Protein AF-A0A914PMG2-F1 (afdb_monomer_lite)

Structure (mmCIF, N/CA/C/O backbone):
data_AF-A0A914PMG2-F1
#
_entry.id   AF-A0A914PMG2-F1
#
loop_
_atom_site.group_PDB
_atom_site.id
_atom_site.type_symbol
_atom_site.label_atom_id
_atom_site.label_alt_id
_atom_site.label_comp_id
_atom_site.label_asym_id
_atom_site.label_entity_id
_atom_site.label_seq_id
_atom_site.pdbx_PDB_ins_code
_atom_site.Cartn_x
_atom_site.Cartn_y
_atom_site.Cartn_z
_atom_site.occupancy
_atom_site.B_iso_or_equiv
_atom_site.auth_seq_id
_atom_site.auth_comp_id
_atom_site.auth_asym_id
_atom_site.auth_atom_id
_atom_site.pdbx_PDB_model_num
ATOM 1 N N . MET A 1 1 ? 15.946 8.520 60.593 1.00 37.62 1 MET A N 1
ATOM 2 C CA . MET A 1 1 ? 14.937 9.055 59.652 1.00 37.62 1 MET A CA 1
ATOM 3 C C . MET A 1 1 ? 15.707 9.474 58.409 1.00 37.62 1 MET A C 1
ATOM 5 O O . MET A 1 1 ? 16.549 10.345 58.532 1.00 37.62 1 MET A O 1
ATOM 9 N N . SER A 1 2 ? 15.782 8.599 57.400 1.00 41.59 2 SER A N 1
ATOM 10 C CA . SER A 1 2 ? 14.923 8.601 56.193 1.00 41.59 2 SER A CA 1
ATOM 11 C C . SER A 1 2 ? 15.112 9.904 55.398 1.00 41.59 2 SER A C 1
ATOM 13 O O . SER A 1 2 ? 14.871 10.969 55.943 1.00 41.59 2 SER A O 1
ATOM 15 N N . SER A 1 3 ? 15.572 9.905 54.150 1.00 38.97 3 SER A N 1
ATOM 16 C CA . SER A 1 3 ? 15.117 9.044 53.058 1.00 38.97 3 SER A CA 1
ATOM 17 C C . SER A 1 3 ? 16.170 8.928 51.951 1.00 38.97 3 SER A C 1
ATOM 19 O O . SER A 1 3 ? 16.884 9.876 51.632 1.00 38.97 3 SER A O 1
ATOM 21 N N . ALA A 1 4 ? 16.247 7.726 51.385 1.00 42.94 4 ALA A N 1
ATOM 22 C CA . ALA A 1 4 ? 16.994 7.408 50.185 1.00 42.94 4 ALA A CA 1
ATOM 23 C C . ALA A 1 4 ? 16.281 7.998 48.958 1.00 42.94 4 ALA A C 1
ATOM 25 O O . ALA A 1 4 ? 15.162 7.605 48.636 1.00 42.94 4 ALA A O 1
ATOM 26 N N . SER A 1 5 ? 16.952 8.917 48.268 1.00 40.56 5 SER A N 1
ATOM 27 C CA . SER A 1 5 ? 16.668 9.254 46.873 1.00 40.56 5 SER A CA 1
ATOM 28 C C . SER A 1 5 ? 17.236 8.122 46.018 1.00 40.56 5 SER A C 1
ATOM 30 O O . SER A 1 5 ? 18.433 8.105 45.736 1.00 40.56 5 SER A O 1
ATOM 32 N N . SER A 1 6 ? 16.408 7.131 45.689 1.00 43.47 6 SER A N 1
ATOM 33 C CA . SER A 1 6 ? 16.796 6.048 44.784 1.00 43.47 6 SER A CA 1
ATOM 34 C C . SER A 1 6 ? 16.759 6.537 43.338 1.00 43.47 6 SER A C 1
ATOM 36 O O . SER A 1 6 ? 15.772 7.096 42.865 1.00 43.47 6 SER A O 1
ATOM 38 N N . ASN A 1 7 ? 17.901 6.346 42.682 1.00 46.91 7 ASN A N 1
ATOM 39 C CA . ASN A 1 7 ? 18.158 6.538 41.264 1.00 46.91 7 ASN A CA 1
ATOM 40 C C . ASN A 1 7 ? 17.101 5.814 40.420 1.00 46.91 7 ASN A C 1
ATOM 42 O O . ASN A 1 7 ? 17.046 4.591 40.441 1.00 46.91 7 ASN A O 1
ATOM 46 N N . ALA A 1 8 ? 16.303 6.561 39.659 1.00 45.59 8 ALA A N 1
ATOM 47 C CA . ALA A 1 8 ? 15.408 6.011 38.635 1.00 45.59 8 ALA A CA 1
ATOM 48 C C . ALA A 1 8 ? 15.921 6.275 37.203 1.00 45.59 8 ALA A C 1
ATOM 50 O O . ALA A 1 8 ? 15.222 6.019 36.230 1.00 45.59 8 ALA A O 1
ATOM 51 N N . THR A 1 9 ? 17.131 6.821 37.065 1.00 46.00 9 THR A N 1
ATOM 52 C CA . THR A 1 9 ? 17.692 7.307 35.792 1.00 46.00 9 THR A CA 1
ATOM 53 C C . THR A 1 9 ? 18.892 6.503 35.284 1.00 46.00 9 THR A C 1
ATOM 55 O O . THR A 1 9 ? 19.429 6.841 34.237 1.00 46.00 9 THR A O 1
ATOM 58 N N . SER A 1 10 ? 19.313 5.440 35.978 1.00 46.25 10 SER A N 1
ATOM 59 C CA . SER A 1 10 ? 20.498 4.640 35.614 1.00 46.25 10 SER A CA 1
ATOM 60 C C . SER A 1 10 ? 20.224 3.432 34.713 1.00 46.25 10 SER A C 1
ATOM 62 O O . SER A 1 10 ? 21.171 2.803 34.250 1.00 46.25 10 SER A O 1
ATOM 64 N N . ASP A 1 11 ? 18.964 3.091 34.442 1.00 51.59 11 ASP A N 1
ATOM 65 C CA . ASP A 1 11 ? 18.631 1.768 33.886 1.00 51.59 11 ASP A CA 1
ATOM 66 C C . ASP A 1 11 ? 18.480 1.747 32.353 1.00 51.59 11 ASP A C 1
ATOM 68 O O . ASP A 1 11 ? 18.132 0.722 31.774 1.00 51.59 11 ASP A O 1
ATOM 72 N N . ILE A 1 12 ? 18.762 2.864 31.671 1.00 56.12 12 ILE A N 1
ATOM 73 C CA . ILE A 1 12 ? 18.646 2.981 30.203 1.00 56.12 12 ILE A CA 1
ATOM 74 C C . ILE A 1 12 ? 20.018 2.853 29.505 1.00 56.12 12 ILE A C 1
ATOM 76 O O . ILE A 1 12 ? 20.089 2.628 28.300 1.00 56.12 12 ILE A O 1
ATOM 80 N N . GLU A 1 13 ? 21.131 2.923 30.241 1.00 59.31 13 GLU A N 1
ATOM 81 C CA . GLU A 1 13 ? 22.472 3.086 29.651 1.00 59.31 13 GLU A CA 1
ATOM 82 C C . GLU A 1 13 ? 23.161 1.810 29.132 1.00 59.31 13 GLU A C 1
ATOM 84 O O . GLU A 1 13 ? 24.307 1.879 28.701 1.00 59.31 13 GLU A O 1
ATOM 89 N N . ASN A 1 14 ? 22.507 0.646 29.101 1.00 59.72 14 ASN A N 1
ATOM 90 C CA . ASN A 1 14 ? 23.137 -0.569 28.556 1.00 59.72 14 ASN A CA 1
ATOM 91 C C . ASN A 1 14 ? 22.142 -1.563 27.942 1.00 59.72 14 ASN A C 1
ATOM 93 O O . ASN A 1 14 ? 22.229 -2.773 28.153 1.00 59.72 14 ASN A O 1
ATOM 97 N N . VAL A 1 15 ? 21.181 -1.076 27.154 1.00 65.25 15 VAL A N 1
ATOM 98 C CA . VAL A 1 15 ? 20.359 -1.983 26.342 1.00 65.25 15 VAL A CA 1
ATOM 99 C C . VAL A 1 15 ? 21.189 -2.446 25.145 1.00 65.25 15 VAL A C 1
ATOM 101 O O . VAL A 1 15 ? 21.379 -1.712 24.176 1.00 65.25 15 VAL A O 1
ATOM 104 N N . ASN A 1 16 ? 21.696 -3.677 25.212 1.00 79.12 16 ASN A N 1
ATOM 105 C CA . ASN A 1 16 ? 22.338 -4.336 24.082 1.00 79.12 16 ASN A CA 1
ATOM 106 C C . ASN A 1 16 ? 21.281 -4.615 23.004 1.00 79.12 16 ASN A C 1
ATOM 108 O O . ASN A 1 16 ? 20.590 -5.632 23.028 1.00 79.12 16 ASN A O 1
ATOM 112 N N . LEU A 1 17 ? 21.140 -3.679 22.062 1.00 75.00 17 LEU A N 1
ATOM 113 C CA . LEU A 1 17 ? 20.139 -3.731 20.993 1.00 75.00 17 LEU A CA 1
ATOM 114 C C . LEU A 1 17 ? 20.226 -5.017 20.165 1.00 75.00 17 LEU A C 1
ATOM 116 O O . LEU A 1 17 ? 19.207 -5.499 19.682 1.00 75.00 17 LEU A O 1
ATOM 120 N N . HIS A 1 18 ? 21.423 -5.592 20.030 1.00 70.31 18 HIS A N 1
ATOM 121 C CA . HIS A 1 18 ? 21.621 -6.851 19.321 1.00 70.31 18 HIS A CA 1
ATOM 122 C C . HIS A 1 18 ? 20.994 -8.028 20.079 1.00 70.31 18 HIS A C 1
ATOM 124 O O . HIS A 1 18 ? 20.342 -8.881 19.481 1.00 70.31 18 HIS A O 1
ATOM 130 N N . GLU A 1 19 ? 21.163 -8.071 21.399 1.00 77.44 19 GLU A N 1
ATOM 131 C CA . GLU A 1 19 ? 20.578 -9.095 22.270 1.00 77.44 19 GLU A CA 1
ATOM 132 C C . GLU A 1 19 ? 19.054 -8.943 22.364 1.00 77.44 19 GLU A C 1
ATOM 134 O O . GLU A 1 19 ? 18.321 -9.923 22.256 1.00 77.44 19 GLU A O 1
ATOM 139 N N . LEU A 1 20 ? 18.561 -7.702 22.427 1.00 73.94 20 LEU A N 1
ATOM 140 C CA . LEU A 1 20 ? 17.130 -7.409 22.361 1.00 73.94 20 LEU A CA 1
ATOM 141 C C . LEU A 1 20 ? 16.528 -7.875 21.026 1.00 73.94 20 LEU A C 1
ATOM 143 O O . LEU A 1 20 ? 15.565 -8.638 21.025 1.00 73.94 20 LEU A O 1
ATOM 147 N N . ALA A 1 21 ? 17.124 -7.490 19.895 1.00 65.75 21 ALA A N 1
ATOM 148 C CA . ALA A 1 21 ? 16.644 -7.860 18.564 1.00 65.75 21 ALA A CA 1
ATOM 149 C C . ALA A 1 21 ? 16.666 -9.377 18.321 1.00 65.75 21 ALA A C 1
ATOM 151 O O . ALA A 1 21 ? 15.773 -9.903 17.665 1.00 65.75 21 ALA A O 1
ATOM 152 N N . THR A 1 22 ? 17.654 -10.090 18.871 1.00 67.94 22 THR A N 1
ATOM 153 C CA . THR A 1 22 ? 17.751 -11.557 18.746 1.00 67.94 22 THR A CA 1
ATOM 154 C C . THR A 1 22 ? 16.876 -12.318 19.743 1.00 67.94 22 THR A C 1
ATOM 156 O O . THR A 1 22 ? 16.518 -13.463 19.475 1.00 67.94 22 THR A O 1
ATOM 159 N N . SER A 1 23 ? 16.479 -11.695 20.858 1.00 72.31 23 SER A N 1
ATOM 160 C CA . SER A 1 23 ? 15.512 -12.264 21.811 1.00 72.31 23 SER A CA 1
ATOM 161 C C . SER A 1 23 ? 14.063 -12.206 21.313 1.00 72.31 23 SER A C 1
ATOM 163 O O . SER A 1 23 ? 13.225 -13.007 21.735 1.00 72.31 23 SER A O 1
ATOM 165 N N . ILE A 1 24 ? 13.763 -11.291 20.386 1.00 60.94 24 ILE A N 1
ATOM 166 C CA . ILE A 1 24 ? 12.456 -11.198 19.738 1.00 60.94 24 ILE A CA 1
ATOM 167 C C . ILE A 1 24 ? 12.376 -12.320 18.707 1.00 60.94 24 ILE A C 1
ATOM 169 O O . ILE A 1 24 ? 12.926 -12.238 17.613 1.00 60.94 24 ILE A O 1
ATOM 173 N N . THR A 1 25 ? 11.678 -13.397 19.056 1.00 52.91 25 THR A N 1
ATOM 174 C CA . THR A 1 25 ? 11.365 -14.442 18.082 1.00 52.91 25 THR A CA 1
ATOM 175 C C . THR A 1 25 ? 10.254 -13.910 17.175 1.00 52.91 25 THR A C 1
ATOM 177 O O . THR A 1 25 ? 9.160 -13.649 17.683 1.00 52.91 25 THR A O 1
ATOM 180 N N . PRO A 1 26 ? 10.480 -13.725 15.861 1.00 50.09 26 PRO A N 1
ATOM 181 C CA . PRO A 1 26 ? 9.426 -13.261 14.973 1.00 50.09 26 PRO A CA 1
ATOM 182 C C . PRO A 1 26 ? 8.328 -14.326 14.926 1.00 50.09 26 PRO A C 1
ATOM 184 O O . PRO A 1 26 ? 8.531 -15.431 14.414 1.00 50.09 26 PRO A O 1
ATOM 187 N N . VAL A 1 27 ? 7.162 -14.010 15.489 1.00 54.84 27 VAL A N 1
ATOM 188 C CA . VAL A 1 27 ? 5.987 -14.874 15.395 1.00 54.84 27 VAL A CA 1
ATOM 189 C C . VAL A 1 27 ? 5.520 -14.828 13.947 1.00 54.84 27 VAL A C 1
ATOM 191 O O . VAL A 1 27 ? 4.993 -13.823 13.477 1.00 54.84 27 VAL A O 1
ATOM 194 N N . ARG A 1 28 ? 5.741 -15.920 13.214 1.00 50.03 28 ARG A N 1
ATOM 195 C CA . ARG A 1 28 ? 5.184 -16.090 11.870 1.00 50.03 28 ARG A CA 1
ATOM 196 C C . ARG A 1 28 ? 3.702 -16.430 12.000 1.00 50.03 28 ARG A C 1
ATOM 198 O O . ARG A 1 28 ? 3.333 -17.602 12.003 1.00 50.03 28 ARG A O 1
ATOM 205 N N . ALA A 1 29 ? 2.871 -15.407 12.159 1.00 56.75 29 ALA A N 1
ATOM 206 C CA . ALA A 1 29 ? 1.424 -15.549 12.092 1.00 56.75 29 ALA A CA 1
ATOM 207 C C . ALA A 1 29 ? 0.989 -15.693 10.627 1.00 56.75 29 ALA A C 1
ATOM 209 O O . ALA A 1 29 ? 1.524 -15.029 9.735 1.00 56.75 29 ALA A O 1
ATOM 210 N N . ASN A 1 30 ? 0.021 -16.573 10.359 1.00 61.62 30 ASN A N 1
ATOM 211 C CA . ASN A 1 30 ? -0.642 -16.568 9.063 1.00 61.62 30 ASN A CA 1
ATOM 212 C C . ASN A 1 30 ? -1.535 -15.332 9.031 1.00 61.62 30 ASN A C 1
ATOM 214 O O . ASN A 1 30 ? -2.558 -15.287 9.706 1.00 61.62 30 ASN A O 1
ATOM 218 N N . ILE A 1 31 ? -1.148 -14.335 8.242 1.00 62.22 31 ILE A N 1
ATOM 219 C CA . ILE A 1 31 ? -1.859 -13.061 8.202 1.00 62.22 31 ILE A CA 1
ATOM 220 C C . ILE A 1 31 ? -3.359 -13.269 7.930 1.00 62.22 31 ILE A C 1
ATOM 222 O O . ILE A 1 31 ? -4.193 -12.632 8.556 1.00 62.22 31 ILE A O 1
ATOM 226 N N . MET A 1 32 ? -3.718 -14.265 7.109 1.00 63.09 32 MET A N 1
ATOM 227 C CA . MET A 1 32 ? -5.105 -14.589 6.759 1.00 63.09 32 MET A CA 1
ATOM 228 C C . MET A 1 32 ? -5.942 -15.084 7.942 1.00 63.09 32 MET A C 1
ATOM 230 O O . MET A 1 32 ? -7.153 -14.886 7.926 1.00 63.09 32 MET A O 1
ATOM 234 N N . SER A 1 33 ? -5.334 -15.730 8.945 1.00 60.97 33 SER A N 1
ATOM 235 C CA . SER A 1 33 ? -6.052 -16.118 10.166 1.00 60.97 33 SER A CA 1
ATOM 236 C C . SER A 1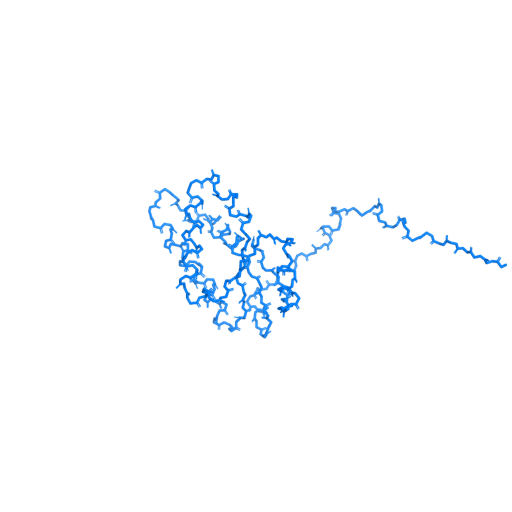 33 ? -6.230 -14.954 11.133 1.00 60.97 33 SER A C 1
ATOM 238 O O . SER A 1 33 ? -7.204 -14.956 11.870 1.00 60.97 33 SER A O 1
ATOM 240 N N . GLU A 1 34 ? -5.340 -13.960 11.096 1.00 62.59 34 GLU A N 1
ATOM 241 C CA . GLU A 1 34 ? -5.477 -12.728 11.884 1.00 62.59 34 GLU A CA 1
ATOM 242 C C . GLU A 1 34 ? -6.573 -11.812 11.318 1.00 62.59 34 GLU A C 1
ATOM 244 O O . GLU A 1 34 ? -7.222 -11.098 12.065 1.00 62.59 34 GLU A O 1
ATOM 249 N N . PHE A 1 35 ? -6.834 -11.865 10.004 1.00 62.47 35 PHE A N 1
ATOM 250 C CA . PHE A 1 35 ? -7.924 -11.116 9.360 1.00 62.47 35 PHE A CA 1
ATOM 251 C C . PHE A 1 35 ? -9.333 -11.653 9.666 1.00 62.47 35 PHE A C 1
ATOM 253 O O . PHE A 1 35 ? -10.321 -11.016 9.284 1.00 62.47 35 PHE A O 1
ATOM 260 N N . ALA A 1 36 ? -9.442 -12.821 10.307 1.00 56.19 36 ALA A N 1
ATOM 261 C CA . ALA A 1 36 ? -10.715 -13.373 10.744 1.00 56.19 36 ALA A CA 1
ATOM 262 C C . ALA A 1 36 ? -11.120 -12.720 12.074 1.00 56.19 36 ALA A C 1
ATOM 264 O O . ALA A 1 36 ? -10.331 -12.672 13.004 1.00 56.19 36 ALA A O 1
ATOM 265 N N . ASP A 1 37 ? -12.364 -12.250 12.153 1.00 58.09 37 ASP A N 1
ATOM 266 C CA . ASP A 1 37 ? -12.942 -11.505 13.280 1.00 58.09 37 ASP A CA 1
ATOM 267 C C . ASP A 1 37 ? -12.520 -10.018 13.410 1.00 58.09 37 ASP A C 1
ATOM 269 O O . ASP A 1 37 ? -11.604 -9.612 14.107 1.00 58.09 37 ASP A O 1
ATOM 273 N N . VAL A 1 38 ? -13.357 -9.186 12.773 1.00 60.66 38 VAL A N 1
ATOM 274 C CA . VAL A 1 38 ? -13.792 -7.805 13.097 1.00 60.66 38 VAL A CA 1
ATOM 275 C C . VAL A 1 38 ? -12.776 -6.659 13.195 1.00 60.66 38 VAL A C 1
ATOM 277 O O . VAL A 1 38 ? -13.218 -5.505 13.130 1.00 60.66 38 VAL A O 1
ATOM 280 N N . GLU A 1 39 ? -11.482 -6.916 13.274 1.00 68.75 39 GLU A N 1
ATOM 281 C CA . GLU A 1 39 ? -10.472 -5.879 13.479 1.00 68.75 39 GLU A CA 1
ATOM 282 C C . GLU A 1 39 ? -10.046 -5.165 12.177 1.00 68.75 39 GLU A C 1
ATOM 284 O O . GLU A 1 39 ? -10.121 -5.728 11.084 1.00 68.75 39 GLU A O 1
ATOM 289 N N . ILE A 1 40 ? -9.716 -3.865 12.267 1.00 75.56 40 ILE A N 1
ATOM 290 C CA . ILE A 1 40 ? -9.287 -3.062 11.109 1.00 75.56 40 ILE A CA 1
ATOM 291 C C . ILE A 1 40 ? -7.770 -3.140 10.987 1.00 75.56 40 ILE A C 1
ATOM 293 O O . ILE A 1 40 ? -7.039 -2.774 11.906 1.00 75.56 40 ILE A O 1
ATOM 297 N N . PHE A 1 41 ? -7.311 -3.528 9.805 1.00 83.62 41 PHE A N 1
ATOM 298 C CA . PHE A 1 41 ? -5.896 -3.592 9.466 1.00 83.62 41 PHE A CA 1
ATOM 299 C C . PHE A 1 41 ? -5.490 -2.401 8.623 1.00 83.62 41 PHE A C 1
ATOM 301 O O . PHE A 1 41 ? -6.259 -1.886 7.806 1.00 83.62 41 PHE A O 1
ATOM 308 N N . MET A 1 42 ? -4.248 -1.982 8.783 1.00 89.56 42 MET A N 1
ATOM 309 C CA . MET A 1 42 ? -3.680 -0.932 7.957 1.00 89.56 42 MET A CA 1
ATOM 310 C C . MET A 1 42 ? -2.575 -1.503 7.100 1.00 89.56 42 MET A C 1
ATOM 312 O O . MET A 1 42 ? -1.699 -2.199 7.596 1.00 89.56 42 MET A O 1
ATOM 316 N N . ILE A 1 43 ? -2.651 -1.233 5.805 1.00 91.56 43 ILE A N 1
ATOM 317 C CA . ILE A 1 43 ? -1.737 -1.772 4.809 1.00 91.56 43 ILE A CA 1
ATOM 318 C C . ILE A 1 43 ? -1.027 -0.591 4.166 1.00 91.56 43 ILE A C 1
ATOM 320 O O . ILE A 1 43 ? -1.674 0.265 3.555 1.00 91.56 43 ILE A O 1
ATOM 324 N N . SER A 1 44 ? 0.293 -0.552 4.311 1.00 92.25 44 SER A N 1
ATOM 325 C CA . SER A 1 44 ? 1.140 0.421 3.625 1.00 92.25 44 SER A CA 1
ATOM 326 C C . SER A 1 44 ? 1.133 0.132 2.121 1.00 92.25 44 SER A C 1
ATOM 328 O O . SER A 1 44 ? 1.545 -0.945 1.686 1.00 92.25 44 SER A O 1
ATOM 330 N N . ILE A 1 45 ? 0.638 1.077 1.317 1.00 93.56 45 ILE A N 1
ATOM 331 C CA . ILE A 1 45 ? 0.677 1.000 -0.150 1.00 93.56 45 ILE A CA 1
ATOM 332 C C . ILE A 1 45 ? 2.127 1.031 -0.623 1.00 93.56 45 ILE A C 1
ATOM 334 O O . ILE A 1 45 ? 2.456 0.297 -1.546 1.00 93.56 45 ILE A O 1
ATOM 338 N N . ASP A 1 46 ? 2.976 1.842 0.010 1.00 90.19 46 ASP A N 1
ATOM 339 C CA . ASP A 1 46 ? 4.396 1.966 -0.326 1.00 90.19 46 ASP A CA 1
ATOM 340 C C . ASP A 1 46 ? 5.119 0.624 -0.145 1.00 90.19 46 ASP A C 1
ATOM 342 O O . ASP A 1 46 ? 5.765 0.125 -1.066 1.00 90.19 46 ASP A O 1
ATOM 346 N N . SER A 1 47 ? 4.930 -0.024 1.009 1.00 89.44 47 SER A N 1
ATOM 347 C CA . SER A 1 47 ? 5.516 -1.343 1.282 1.00 89.44 47 SER A CA 1
ATOM 348 C C . SER A 1 47 ? 4.940 -2.419 0.365 1.00 89.44 47 SER A C 1
ATOM 350 O O . SER A 1 47 ? 5.690 -3.203 -0.205 1.00 89.44 47 SER A O 1
ATOM 352 N N . LEU A 1 48 ? 3.617 -2.433 0.160 1.00 91.25 48 LEU A N 1
ATOM 353 C CA . LEU A 1 48 ? 2.980 -3.377 -0.759 1.00 91.25 48 LEU A CA 1
ATOM 354 C C . LEU A 1 48 ? 3.502 -3.205 -2.190 1.00 91.25 48 LEU A C 1
ATOM 356 O O . LEU A 1 48 ? 3.754 -4.187 -2.875 1.00 91.25 48 LEU A O 1
ATOM 360 N N . PHE A 1 49 ? 3.667 -1.969 -2.654 1.00 91.69 49 PHE A N 1
ATOM 361 C CA . PHE A 1 49 ? 4.207 -1.681 -3.975 1.00 91.69 49 PHE A CA 1
ATOM 362 C C . PHE A 1 49 ? 5.628 -2.226 -4.133 1.00 91.69 49 PHE A C 1
ATOM 364 O O . PHE A 1 49 ? 5.901 -2.921 -5.110 1.00 91.69 49 PHE A O 1
ATOM 371 N N . LEU A 1 50 ? 6.507 -1.946 -3.168 1.00 89.44 50 LEU A N 1
ATOM 372 C CA . LEU A 1 50 ? 7.889 -2.424 -3.191 1.00 89.44 50 LEU A CA 1
ATOM 373 C C . LEU A 1 50 ? 7.970 -3.953 -3.146 1.00 89.44 50 LEU A C 1
ATOM 375 O O . LEU A 1 50 ? 8.711 -4.531 -3.936 1.00 89.44 50 LEU A O 1
ATOM 379 N N . GLU A 1 51 ? 7.170 -4.600 -2.298 1.00 89.44 51 GLU A N 1
ATOM 380 C CA . GLU A 1 51 ? 7.100 -6.064 -2.219 1.00 89.44 51 GLU A CA 1
ATOM 381 C C . GLU A 1 51 ? 6.661 -6.675 -3.551 1.00 89.44 51 GLU A C 1
ATOM 383 O O . GLU A 1 51 ? 7.298 -7.595 -4.063 1.00 89.44 51 GLU A O 1
ATOM 388 N N . LEU A 1 52 ? 5.613 -6.116 -4.168 1.00 89.19 52 LEU A N 1
ATOM 389 C CA . LEU A 1 52 ? 5.148 -6.596 -5.464 1.00 89.19 52 LEU A CA 1
ATOM 390 C C . LEU A 1 52 ? 6.243 -6.471 -6.530 1.00 89.19 52 LEU A C 1
ATOM 392 O O . LEU A 1 52 ? 6.443 -7.410 -7.293 1.00 89.19 52 LEU A O 1
ATOM 396 N N . LEU A 1 53 ? 6.986 -5.359 -6.554 1.00 87.94 53 LEU A N 1
ATOM 397 C CA . LEU A 1 53 ? 8.090 -5.155 -7.496 1.00 87.94 53 LEU A CA 1
ATOM 398 C C . LEU A 1 53 ? 9.310 -6.046 -7.233 1.00 87.94 53 LEU A C 1
ATOM 400 O O . LEU A 1 53 ? 10.036 -6.355 -8.178 1.00 87.94 53 LEU A O 1
ATOM 404 N N . ALA A 1 54 ? 9.548 -6.448 -5.985 1.00 86.12 54 ALA A N 1
ATOM 405 C CA . ALA A 1 54 ? 10.720 -7.226 -5.588 1.00 86.12 54 ALA A CA 1
ATOM 406 C C . ALA A 1 54 ? 10.683 -8.684 -6.076 1.00 86.12 54 ALA A C 1
ATOM 408 O O . ALA A 1 54 ? 11.697 -9.385 -6.029 1.00 86.12 54 ALA A O 1
ATOM 409 N N . HIS A 1 55 ? 9.536 -9.167 -6.554 1.00 80.31 55 HIS A N 1
ATOM 410 C CA . HIS A 1 55 ? 9.413 -10.545 -6.997 1.00 80.31 55 HIS A CA 1
ATOM 411 C C . HIS A 1 55 ? 10.164 -10.842 -8.309 1.00 80.31 55 HIS A C 1
ATOM 413 O O . HIS A 1 55 ? 9.977 -10.187 -9.334 1.00 80.31 55 HIS A O 1
ATOM 419 N N . GLU A 1 56 ? 10.928 -11.939 -8.307 1.00 74.38 56 GLU A N 1
ATOM 420 C CA . GLU A 1 56 ? 11.845 -12.348 -9.387 1.00 74.38 56 GLU A CA 1
ATOM 421 C C . GLU A 1 56 ? 11.189 -12.608 -10.757 1.00 74.38 56 GLU A C 1
ATOM 423 O O . GLU A 1 56 ? 11.876 -12.662 -11.775 1.00 74.38 56 GLU A O 1
ATOM 428 N N . TYR A 1 57 ? 9.867 -12.791 -10.820 1.00 74.44 57 TYR A N 1
ATOM 429 C CA . TYR A 1 57 ? 9.166 -13.011 -12.091 1.00 74.44 57 TYR A CA 1
ATOM 430 C C . TYR A 1 57 ? 8.902 -11.712 -12.868 1.00 74.44 57 TYR A C 1
ATOM 432 O O . TYR A 1 57 ? 8.426 -11.774 -14.007 1.00 74.44 57 TYR A O 1
ATOM 440 N N . HIS A 1 58 ? 9.152 -10.541 -12.276 1.00 78.38 58 HIS A N 1
ATOM 441 C CA . HIS A 1 58 ? 9.056 -9.283 -12.998 1.00 78.38 58 HIS A CA 1
ATOM 442 C C . HIS A 1 58 ? 10.223 -9.146 -13.970 1.00 78.38 58 HIS A C 1
ATOM 444 O O . HIS A 1 58 ? 11.390 -9.128 -13.593 1.00 78.38 58 HIS A O 1
ATOM 450 N N . ASN A 1 59 ? 9.886 -9.027 -15.251 1.00 78.88 59 ASN A N 1
ATOM 451 C CA . ASN A 1 59 ? 10.845 -8.706 -16.295 1.00 78.88 59 ASN A CA 1
ATOM 452 C C . ASN A 1 59 ? 10.536 -7.305 -16.825 1.00 78.88 59 ASN A C 1
ATOM 454 O O . ASN A 1 59 ? 9.672 -7.131 -17.690 1.00 78.88 59 ASN A O 1
ATOM 458 N N . PHE A 1 60 ? 11.236 -6.314 -16.281 1.00 76.69 60 PHE A N 1
ATOM 459 C CA . PHE A 1 60 ? 11.046 -4.903 -16.616 1.00 76.69 60 PHE A CA 1
ATOM 460 C C . PHE A 1 60 ? 11.494 -4.536 -18.041 1.00 76.69 60 PHE A C 1
ATOM 462 O O . PHE A 1 60 ? 11.144 -3.459 -18.517 1.00 76.69 60 PHE A O 1
ATOM 469 N N . ASP A 1 61 ? 12.161 -5.450 -18.755 1.00 76.44 61 ASP A N 1
ATOM 470 C CA . ASP A 1 61 ? 12.495 -5.295 -20.176 1.00 76.44 61 ASP A CA 1
ATOM 471 C C . ASP A 1 61 ? 11.318 -5.659 -21.101 1.00 76.44 61 ASP A C 1
ATOM 473 O O . ASP A 1 61 ? 11.327 -5.352 -22.296 1.00 76.44 61 ASP A O 1
ATOM 477 N N . LEU A 1 62 ? 10.286 -6.326 -20.569 1.00 75.06 62 LEU A N 1
ATOM 478 C CA . LEU A 1 62 ? 9.093 -6.727 -21.309 1.00 75.06 62 LEU A CA 1
ATOM 479 C C . LEU A 1 62 ? 7.913 -5.794 -21.021 1.00 75.06 62 LEU A C 1
ATOM 481 O O . LEU A 1 62 ? 7.641 -5.409 -19.884 1.00 75.06 62 LEU A O 1
ATOM 485 N N . GLY A 1 63 ? 7.138 -5.485 -22.062 1.00 74.88 63 GLY A N 1
ATOM 486 C CA . GLY A 1 63 ? 5.886 -4.744 -21.913 1.00 74.88 63 GLY A CA 1
ATOM 487 C C . GLY A 1 63 ? 4.840 -5.519 -21.099 1.00 74.88 63 GLY A C 1
ATOM 488 O O . GLY A 1 63 ? 4.767 -6.744 -21.161 1.00 74.88 63 GLY A O 1
ATOM 489 N N . GLY A 1 64 ? 3.989 -4.796 -20.364 1.00 83.38 64 GLY A N 1
ATOM 490 C CA . GLY A 1 64 ? 2.842 -5.370 -19.644 1.00 83.38 64 GLY A CA 1
ATOM 491 C C . GLY A 1 64 ? 3.032 -5.582 -18.139 1.00 83.38 64 GLY A C 1
ATOM 492 O O . GLY A 1 64 ? 2.095 -6.039 -17.485 1.00 83.38 64 GLY A O 1
ATOM 493 N N . GLN A 1 65 ? 4.177 -5.201 -17.561 1.00 86.69 65 GLN A N 1
ATOM 494 C CA . GLN A 1 65 ? 4.420 -5.326 -16.113 1.00 86.69 65 GLN A CA 1
ATOM 495 C C . GLN A 1 65 ? 3.384 -4.588 -15.255 1.00 86.69 65 GLN A C 1
ATOM 497 O O . GLN A 1 65 ? 3.011 -5.065 -14.188 1.00 86.69 65 GLN A O 1
ATOM 502 N N . THR A 1 66 ? 2.827 -3.483 -15.753 1.00 89.50 66 THR A N 1
ATOM 503 C CA . THR A 1 66 ? 1.736 -2.755 -15.089 1.00 89.50 66 THR A CA 1
ATOM 504 C C . THR A 1 66 ? 0.474 -3.605 -14.915 1.00 89.50 66 THR A C 1
ATOM 506 O O . THR A 1 66 ? -0.165 -3.551 -13.866 1.00 89.50 66 THR A O 1
ATOM 509 N N . LEU A 1 67 ? 0.127 -4.450 -15.893 1.00 90.06 67 LEU A N 1
ATOM 510 C CA . LEU A 1 67 ? -1.007 -5.373 -15.782 1.00 90.06 67 LEU A CA 1
ATOM 511 C C . LEU A 1 67 ? -0.733 -6.482 -14.760 1.00 90.06 67 LEU A C 1
ATOM 513 O O . LEU A 1 67 ? -1.633 -6.867 -14.010 1.00 90.06 67 LEU A O 1
ATOM 517 N N . VAL A 1 68 ? 0.501 -6.992 -14.730 1.00 90.19 68 VAL A N 1
ATOM 518 C CA . VAL A 1 68 ? 0.931 -7.999 -13.751 1.00 90.19 68 VAL A CA 1
ATOM 519 C C . VAL A 1 68 ? 0.821 -7.426 -12.338 1.00 90.19 68 VAL A C 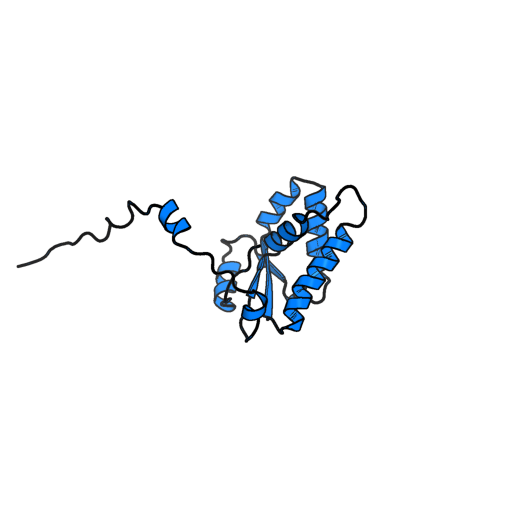1
ATOM 521 O O . VAL A 1 68 ? 0.158 -8.030 -11.495 1.00 90.19 68 VAL A O 1
ATOM 524 N N . LEU A 1 69 ? 1.362 -6.224 -12.121 1.00 91.19 69 LEU A N 1
ATOM 525 C CA . LEU A 1 69 ? 1.305 -5.498 -10.852 1.00 91.19 69 LEU A CA 1
ATOM 526 C C . LEU A 1 69 ? -0.144 -5.273 -10.386 1.00 91.19 69 LEU A C 1
ATOM 528 O O . LEU A 1 69 ? -0.506 -5.621 -9.262 1.00 91.19 69 LEU A O 1
ATOM 532 N N . ALA A 1 70 ? -1.004 -4.766 -11.274 1.00 92.25 70 ALA A N 1
ATOM 533 C CA . ALA A 1 70 ? -2.426 -4.572 -10.991 1.00 92.25 70 ALA A CA 1
ATOM 534 C C . ALA A 1 70 ? -3.126 -5.887 -10.606 1.00 92.25 70 ALA A C 1
ATOM 536 O O . ALA A 1 70 ? -3.871 -5.947 -9.628 1.00 92.25 70 ALA A O 1
ATOM 537 N N . THR A 1 71 ? -2.848 -6.967 -11.340 1.00 91.75 71 THR A N 1
ATOM 538 C CA . THR A 1 71 ? -3.430 -8.290 -11.073 1.00 91.75 71 THR A CA 1
ATOM 539 C C . THR A 1 71 ? -3.004 -8.837 -9.710 1.00 91.75 71 THR A C 1
ATOM 541 O O . THR A 1 71 ? -3.788 -9.513 -9.045 1.00 91.75 71 THR A O 1
ATOM 544 N N . GLN A 1 72 ? -1.771 -8.575 -9.281 1.00 91.19 72 GLN A N 1
ATOM 545 C CA . 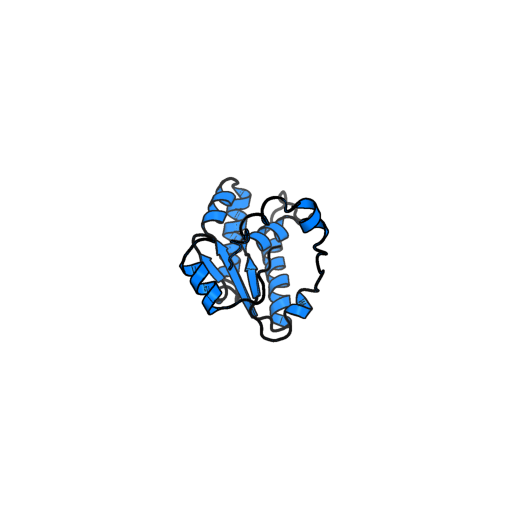GLN A 1 72 ? -1.263 -9.054 -7.996 1.00 91.19 72 GLN A CA 1
ATOM 546 C C . GLN A 1 72 ? -1.873 -8.316 -6.825 1.00 91.19 72 GLN A C 1
ATOM 548 O O . GLN A 1 72 ? -2.329 -8.963 -5.884 1.00 91.19 72 GLN A O 1
ATOM 553 N N . PHE A 1 73 ? -1.982 -6.996 -6.937 1.00 93.31 73 PHE A N 1
ATOM 554 C CA . PHE A 1 73 ? -2.731 -6.203 -5.979 1.00 93.31 73 PHE A CA 1
ATOM 555 C C . PHE A 1 73 ? -4.174 -6.707 -5.832 1.00 93.31 73 PHE A C 1
ATOM 557 O O . PHE A 1 73 ? -4.612 -6.991 -4.719 1.00 93.31 73 PHE A O 1
ATOM 564 N N . GLU A 1 74 ? -4.890 -6.917 -6.941 1.00 92.75 74 GLU A N 1
ATOM 565 C CA . GLU A 1 74 ? -6.266 -7.438 -6.909 1.00 92.75 74 GLU A CA 1
ATOM 566 C C . GLU A 1 74 ? -6.355 -8.819 -6.254 1.00 92.75 74 GLU A C 1
ATOM 568 O O . GLU A 1 74 ? -7.286 -9.100 -5.501 1.00 92.75 74 GLU A O 1
ATOM 573 N N . ARG A 1 75 ? -5.389 -9.704 -6.519 1.00 91.75 75 ARG A N 1
ATOM 574 C CA . ARG A 1 75 ? -5.349 -11.032 -5.893 1.00 91.75 75 ARG A CA 1
ATOM 575 C C . ARG A 1 75 ? -5.101 -10.940 -4.395 1.00 91.75 75 ARG A C 1
ATOM 577 O O . ARG A 1 75 ? -5.778 -11.641 -3.648 1.00 91.75 75 ARG A O 1
ATOM 584 N N . PHE A 1 76 ? -4.162 -10.096 -3.977 1.00 89.94 76 PHE A N 1
ATOM 585 C CA . PHE A 1 76 ? -3.818 -9.901 -2.576 1.00 89.94 76 PHE A CA 1
ATOM 586 C C . PHE A 1 76 ? -5.001 -9.308 -1.802 1.00 89.94 76 PHE A C 1
ATOM 588 O O . PHE A 1 76 ? -5.546 -9.951 -0.906 1.00 89.94 76 PHE A O 1
ATOM 595 N N . VAL A 1 77 ? -5.485 -8.135 -2.210 1.00 90.00 77 VAL A N 1
ATOM 596 C CA . VAL A 1 77 ? -6.590 -7.452 -1.524 1.00 90.00 77 VAL A CA 1
ATOM 597 C C . VAL A 1 77 ? -7.907 -8.222 -1.679 1.00 90.00 77 VAL A C 1
ATOM 599 O O . VAL A 1 77 ? -8.716 -8.291 -0.755 1.00 90.00 77 VAL A O 1
ATOM 602 N N . GLY A 1 78 ? -8.115 -8.883 -2.818 1.00 90.81 78 GLY A N 1
ATOM 603 C CA . GLY A 1 78 ? -9.251 -9.775 -3.037 1.00 90.81 78 GLY A CA 1
ATOM 604 C C . GLY A 1 78 ? -9.237 -11.014 -2.146 1.00 90.81 78 GLY A C 1
ATOM 605 O O . GLY A 1 78 ? -10.304 -11.526 -1.812 1.00 90.81 78 GLY A O 1
ATOM 606 N N . ALA A 1 79 ? -8.066 -11.502 -1.731 1.00 88.56 79 ALA A N 1
ATOM 607 C CA . ALA A 1 79 ? -7.978 -12.571 -0.744 1.00 88.56 79 ALA A CA 1
ATOM 608 C C . ALA A 1 79 ? -8.430 -12.087 0.642 1.00 88.56 79 ALA A C 1
ATOM 610 O O . ALA A 1 79 ? -9.147 -12.821 1.320 1.00 88.56 79 ALA A O 1
ATOM 611 N N . LEU A 1 80 ? -8.090 -10.849 1.021 1.00 87.00 80 LEU A N 1
ATOM 612 C CA . LEU A 1 80 ? -8.552 -10.229 2.270 1.00 87.00 80 LEU A CA 1
ATOM 613 C C . LEU A 1 80 ? -10.073 -10.021 2.273 1.00 87.00 80 LEU A C 1
ATOM 615 O O . LEU A 1 80 ? -10.754 -10.363 3.235 1.00 87.00 80 LEU A O 1
ATOM 619 N N . ASP A 1 81 ? -10.620 -9.536 1.158 1.00 87.06 81 ASP A N 1
ATOM 620 C CA . ASP A 1 81 ? -12.066 -9.346 0.972 1.00 87.06 81 ASP A CA 1
ATOM 621 C C . ASP A 1 81 ? -12.833 -10.677 1.117 1.00 87.06 81 ASP A C 1
ATOM 623 O O . ASP A 1 81 ? -13.873 -10.745 1.766 1.00 87.06 81 ASP A O 1
ATOM 627 N N . LYS A 1 82 ? -12.281 -11.784 0.593 1.00 88.38 82 LYS A N 1
ATOM 628 C CA . LYS A 1 82 ? -12.885 -13.128 0.702 1.00 88.38 82 LYS A CA 1
ATOM 629 C C . LYS A 1 82 ? -12.981 -13.657 2.132 1.00 88.38 82 LYS A C 1
ATOM 631 O O . LYS A 1 82 ? -13.834 -14.505 2.385 1.00 88.38 82 LYS A O 1
ATOM 636 N N . VAL A 1 83 ? -12.121 -13.195 3.037 1.00 85.94 83 VAL A N 1
ATOM 637 C CA . VAL A 1 83 ? -12.169 -13.557 4.463 1.00 85.94 83 VAL A CA 1
ATOM 638 C C . VAL A 1 83 ? -12.918 -12.514 5.301 1.00 85.94 83 VAL A C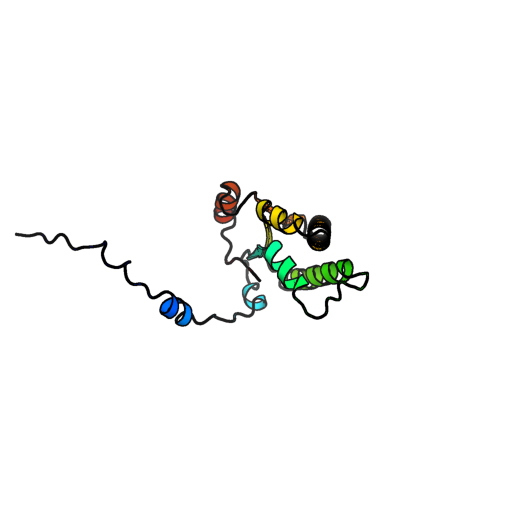 1
ATOM 640 O O . VAL A 1 83 ? -12.869 -12.569 6.523 1.00 85.94 83 VAL A O 1
ATOM 643 N N . ASN A 1 84 ? -13.643 -11.584 4.660 1.00 83.81 84 ASN A N 1
ATOM 644 C CA . ASN A 1 84 ? -14.303 -10.436 5.295 1.00 83.81 84 ASN A CA 1
ATOM 645 C C . ASN A 1 84 ? -13.341 -9.532 6.091 1.00 83.81 84 ASN A C 1
ATOM 647 O O . ASN A 1 84 ? -13.759 -8.862 7.040 1.00 83.81 84 ASN A O 1
ATOM 651 N N . GLY A 1 85 ? -12.065 -9.491 5.696 1.00 83.56 85 GLY A N 1
ATOM 652 C CA . GLY A 1 85 ? -11.069 -8.628 6.318 1.00 83.56 85 GLY A CA 1
ATOM 653 C C . GLY A 1 85 ? -11.424 -7.154 6.121 1.00 83.56 85 GLY A C 1
ATOM 654 O O . GLY A 1 85 ? -11.756 -6.722 5.015 1.00 83.56 85 GLY A O 1
ATOM 655 N N . LYS A 1 86 ? -11.342 -6.357 7.189 1.00 87.56 86 LYS A N 1
ATOM 656 C CA . LYS A 1 86 ? -11.547 -4.904 7.129 1.00 87.56 86 LYS A CA 1
ATOM 657 C C . LYS A 1 86 ? -10.198 -4.213 7.084 1.00 87.56 86 LYS A C 1
ATOM 659 O O . LYS A 1 86 ? -9.415 -4.357 8.009 1.00 87.56 86 LYS A O 1
ATOM 664 N N . PHE A 1 87 ? -9.920 -3.422 6.057 1.00 90.25 87 PHE A N 1
ATOM 665 C CA . PHE A 1 87 ? -8.617 -2.770 5.951 1.00 90.25 87 PHE A CA 1
ATOM 666 C C . PHE A 1 87 ? -8.702 -1.335 5.443 1.00 90.25 87 PHE A C 1
ATOM 668 O O . PHE A 1 87 ? -9.701 -0.904 4.860 1.00 90.25 87 PHE A O 1
ATOM 675 N N . LYS A 1 88 ? -7.623 -0.593 5.683 1.00 93.69 88 LYS A N 1
ATOM 676 C CA . LYS A 1 88 ? -7.332 0.706 5.080 1.00 93.69 88 LYS A CA 1
ATOM 677 C C . LYS A 1 88 ? -5.986 0.640 4.381 1.00 93.69 88 LYS A C 1
ATOM 679 O O . LYS A 1 88 ? -5.040 0.059 4.903 1.00 93.69 88 LYS A O 1
ATOM 684 N N . LEU A 1 89 ? -5.930 1.222 3.191 1.00 94.56 89 LEU A N 1
ATOM 685 C CA . LEU A 1 89 ? -4.719 1.339 2.392 1.00 94.56 89 LEU A CA 1
ATOM 686 C C . LEU A 1 89 ? -4.137 2.725 2.656 1.00 94.56 89 LEU A C 1
ATOM 688 O O . LEU A 1 89 ? -4.835 3.715 2.458 1.00 94.56 89 LEU A O 1
ATOM 692 N N . VAL A 1 90 ? -2.901 2.814 3.127 1.00 94.00 90 VAL A N 1
ATOM 693 C CA . VAL A 1 90 ? -2.288 4.086 3.530 1.00 94.00 90 VAL A CA 1
ATOM 694 C C . VAL A 1 90 ? -1.029 4.345 2.724 1.00 94.00 90 VAL A C 1
ATOM 696 O O . VAL A 1 90 ? -0.245 3.425 2.526 1.00 94.00 90 VAL A O 1
ATOM 699 N N . TYR A 1 91 ? -0.826 5.583 2.279 1.00 92.25 91 TYR A N 1
ATOM 700 C CA . TYR A 1 91 ? 0.465 6.032 1.752 1.00 92.25 91 TYR A CA 1
ATOM 701 C C . TYR A 1 91 ? 0.800 7.437 2.247 1.00 92.25 91 TYR A C 1
ATOM 703 O O . TYR A 1 91 ? -0.108 8.209 2.586 1.00 92.25 91 TYR A O 1
ATOM 711 N N . PHE A 1 92 ? 2.094 7.756 2.258 1.00 90.69 92 PHE A N 1
ATOM 712 C CA . PHE A 1 92 ? 2.601 9.076 2.634 1.00 90.69 92 PHE A CA 1
ATOM 713 C C . PHE A 1 92 ? 3.144 9.829 1.418 1.00 90.69 92 PHE A C 1
ATOM 715 O O . PHE A 1 92 ? 3.912 9.276 0.634 1.00 90.69 92 PHE A O 1
ATOM 722 N N . GLU A 1 93 ? 2.779 11.101 1.260 1.00 90.06 93 GLU A N 1
ATOM 723 C CA . GLU A 1 93 ? 3.214 11.900 0.104 1.00 90.06 93 GLU A CA 1
ATOM 724 C C . GLU A 1 93 ? 4.730 12.122 0.075 1.00 90.06 93 GLU A C 1
ATOM 726 O O . GLU A 1 93 ? 5.325 12.094 -0.997 1.00 90.06 93 GLU A O 1
ATOM 731 N N . GLN A 1 94 ? 5.384 12.239 1.231 1.00 87.19 94 GLN A N 1
ATOM 732 C CA . GLN A 1 94 ? 6.844 12.380 1.286 1.00 87.19 94 GLN A CA 1
ATOM 733 C C . GLN A 1 94 ? 7.599 11.173 0.707 1.00 87.19 94 GLN A C 1
ATOM 735 O O . GLN A 1 94 ? 8.668 11.335 0.123 1.00 87.19 94 GLN A O 1
ATOM 740 N N . LEU A 1 95 ? 7.054 9.956 0.824 1.00 79.31 95 LEU A N 1
ATOM 741 C CA . LEU A 1 95 ? 7.686 8.761 0.248 1.00 79.31 95 LEU A CA 1
ATOM 742 C C . LEU A 1 95 ? 7.603 8.757 -1.282 1.00 79.31 95 LEU A C 1
ATOM 744 O O . LEU A 1 95 ? 8.500 8.244 -1.947 1.00 79.31 95 LEU A O 1
ATOM 748 N N . TYR A 1 96 ? 6.572 9.390 -1.847 1.00 82.06 96 TYR A N 1
ATOM 749 C CA . TYR A 1 96 ? 6.428 9.524 -3.292 1.00 82.06 96 TYR A CA 1
ATOM 750 C C . TYR A 1 96 ? 7.561 10.337 -3.925 1.00 82.06 96 TYR A C 1
ATOM 752 O O . TYR A 1 96 ? 7.949 10.050 -5.059 1.00 82.06 96 TYR A O 1
ATOM 760 N N . GLU A 1 97 ? 8.120 11.313 -3.204 1.00 83.56 97 GLU A N 1
ATOM 761 C CA . GLU A 1 97 ? 9.262 12.102 -3.677 1.00 83.56 97 GLU A CA 1
ATOM 762 C C . GLU A 1 97 ? 10.490 11.221 -3.938 1.00 83.56 97 GLU A C 1
ATOM 764 O O . GLU A 1 97 ? 11.172 11.415 -4.942 1.00 83.56 97 GLU A O 1
ATOM 769 N N . LEU A 1 98 ? 10.709 10.186 -3.118 1.00 84.38 98 LEU A N 1
ATOM 770 C CA . LEU A 1 98 ? 11.803 9.226 -3.312 1.00 84.38 98 LEU A CA 1
ATOM 771 C C . LEU A 1 98 ? 11.630 8.420 -4.605 1.00 84.38 98 LEU A C 1
ATOM 773 O O . LEU A 1 98 ? 12.602 8.111 -5.291 1.00 84.38 98 LEU A O 1
ATOM 777 N N . TYR A 1 99 ? 10.389 8.106 -4.983 1.00 87.00 99 TYR A N 1
ATOM 778 C CA . TYR A 1 99 ? 10.110 7.402 -6.236 1.00 87.00 99 TYR A CA 1
ATOM 779 C C . TYR A 1 99 ? 10.310 8.280 -7.474 1.00 87.00 99 TYR A C 1
ATOM 781 O O . TYR A 1 99 ? 10.473 7.737 -8.564 1.00 87.00 99 TYR A O 1
ATOM 789 N N . GLN A 1 100 ? 10.320 9.612 -7.336 1.00 86.31 100 GLN A N 1
ATOM 790 C CA . GLN A 1 100 ? 10.551 10.528 -8.461 1.00 86.31 100 GLN A CA 1
ATOM 791 C C . GLN A 1 100 ? 11.994 10.531 -8.966 1.00 86.31 100 GLN A C 1
ATOM 793 O O . GLN A 1 100 ? 12.239 11.001 -10.078 1.00 86.31 100 GLN A O 1
ATOM 798 N N . GLU A 1 101 ? 12.941 10.007 -8.188 1.00 88.31 101 GLU A N 1
ATOM 799 C CA . GLU A 1 101 ? 14.350 9.955 -8.586 1.00 88.31 101 GLU A CA 1
ATOM 800 C C . GLU A 1 101 ? 14.598 9.001 -9.765 1.00 88.31 101 GLU A C 1
ATOM 802 O O . GLU A 1 101 ? 15.546 9.193 -10.529 1.00 88.31 101 GLU A O 1
ATOM 807 N N . GLU A 1 102 ? 13.730 8.003 -9.959 1.00 89.25 102 GLU A N 1
ATOM 808 C CA . GLU A 1 102 ? 13.826 7.033 -11.047 1.00 89.25 102 GLU A CA 1
ATOM 809 C C . GLU A 1 102 ? 12.541 7.048 -11.891 1.00 89.25 102 GLU A C 1
ATOM 811 O O . GLU A 1 102 ? 11.421 6.962 -11.388 1.00 89.25 102 GLU A O 1
ATOM 816 N N . SER A 1 103 ? 12.692 7.199 -13.209 1.00 88.50 103 SER A N 1
ATOM 817 C CA . SER A 1 103 ? 11.567 7.457 -14.115 1.00 88.50 103 SER A CA 1
ATOM 818 C C . SER A 1 103 ? 10.613 6.268 -14.237 1.00 88.50 103 SER A C 1
ATOM 820 O O . SER A 1 103 ? 9.397 6.468 -14.308 1.00 88.50 103 SER A O 1
ATOM 822 N N . MET A 1 104 ? 11.135 5.036 -14.275 1.00 87.44 104 MET A N 1
ATOM 823 C CA . MET A 1 104 ? 10.297 3.839 -14.340 1.00 87.44 104 MET A CA 1
ATOM 824 C C . MET A 1 104 ? 9.535 3.645 -13.024 1.00 87.44 104 MET A C 1
ATOM 826 O O . MET A 1 104 ? 8.332 3.395 -13.057 1.00 87.44 104 MET A O 1
ATOM 830 N N . LEU A 1 105 ? 10.191 3.817 -11.881 1.00 88.31 105 LEU A N 1
ATOM 831 C CA . LEU A 1 105 ? 9.619 3.682 -10.549 1.00 88.31 105 LEU A CA 1
ATOM 832 C C . LEU A 1 105 ? 8.533 4.731 -10.302 1.00 88.31 105 LEU A C 1
ATOM 834 O O . LEU A 1 105 ? 7.427 4.376 -9.892 1.00 88.31 105 LEU A O 1
ATOM 838 N N . SER A 1 106 ? 8.797 5.992 -10.656 1.00 90.94 106 SER A N 1
ATOM 839 C CA . SER A 1 106 ? 7.814 7.082 -10.636 1.00 90.94 106 SER A CA 1
ATOM 840 C C . SER A 1 106 ? 6.574 6.743 -11.464 1.00 90.94 106 SER A C 1
ATOM 842 O O . SER A 1 106 ? 5.437 6.874 -10.991 1.00 90.94 106 SER A O 1
ATOM 844 N N . TYR A 1 107 ? 6.773 6.250 -12.692 1.00 91.75 107 TYR A N 1
ATOM 845 C CA . TYR A 1 107 ? 5.681 5.823 -13.562 1.00 91.75 107 TYR A CA 1
ATOM 846 C C . TYR A 1 107 ? 4.892 4.651 -12.967 1.00 91.75 107 TYR A C 1
ATOM 848 O O . TYR A 1 107 ? 3.659 4.697 -12.929 1.00 91.75 107 TYR A O 1
ATOM 856 N N . LEU A 1 108 ? 5.582 3.610 -12.496 1.00 92.06 108 LEU A N 1
ATOM 857 C CA . LEU A 1 108 ? 4.967 2.409 -11.936 1.00 92.06 108 LEU A CA 1
ATOM 858 C C . LEU A 1 108 ? 4.153 2.740 -10.689 1.00 92.06 108 LEU A C 1
ATOM 860 O O . LEU A 1 108 ? 3.011 2.293 -10.584 1.00 92.06 108 LEU A O 1
ATOM 864 N N . PHE A 1 109 ? 4.688 3.565 -9.790 1.00 92.50 109 PHE A N 1
ATOM 865 C CA . PHE A 1 109 ? 3.976 3.974 -8.586 1.00 92.50 109 PHE A CA 1
ATOM 866 C C . PHE A 1 109 ? 2.769 4.853 -8.919 1.00 92.50 109 PHE A C 1
ATOM 868 O O . PHE A 1 109 ? 1.673 4.625 -8.409 1.00 92.50 109 PHE A O 1
ATOM 875 N N . SER A 1 110 ? 2.920 5.807 -9.844 1.00 92.44 110 SER A N 1
ATOM 876 C CA . SER A 1 110 ? 1.812 6.651 -10.315 1.00 92.44 110 SER A CA 1
ATOM 877 C C . SER A 1 110 ? 0.686 5.821 -10.932 1.00 92.44 110 SER A C 1
ATOM 879 O O . SER A 1 110 ? -0.495 6.037 -10.641 1.00 92.44 110 SER A O 1
ATOM 881 N N . PHE A 1 111 ? 1.046 4.844 -11.770 1.00 94.31 111 PHE A N 1
ATOM 882 C CA . PHE A 1 111 ? 0.108 3.879 -12.333 1.00 94.31 111 PHE A CA 1
ATOM 883 C C . PHE A 1 111 ? -0.577 3.073 -11.227 1.00 94.31 111 PHE A C 1
ATOM 885 O O . PHE A 1 111 ? -1.803 2.964 -11.229 1.00 94.31 111 PHE A O 1
ATOM 892 N N . PHE A 1 112 ? 0.197 2.534 -10.284 1.00 94.38 112 PHE A N 1
ATOM 893 C CA . PHE A 1 112 ? -0.296 1.697 -9.198 1.00 94.38 112 PHE A CA 1
ATOM 894 C C . PHE A 1 112 ? -1.299 2.448 -8.327 1.00 94.38 112 PHE A C 1
ATOM 896 O O . PHE A 1 112 ? -2.428 1.999 -8.137 1.00 94.38 112 PHE A O 1
ATOM 903 N N . LEU A 1 113 ? -0.941 3.652 -7.890 1.00 93.94 113 LEU A N 1
ATOM 904 C CA . LEU A 1 113 ? -1.800 4.491 -7.072 1.00 93.94 113 LEU A CA 1
ATOM 905 C C . LEU A 1 113 ? -3.090 4.873 -7.808 1.00 93.94 113 LEU A C 1
ATOM 907 O O . LEU A 1 113 ? -4.180 4.819 -7.232 1.00 93.94 113 LEU A O 1
ATOM 911 N N . LEU A 1 114 ? -2.991 5.229 -9.093 1.00 94.69 114 LEU A N 1
ATOM 912 C CA . LEU A 1 114 ? -4.160 5.532 -9.916 1.00 94.69 114 LEU A CA 1
ATOM 913 C C . LEU A 1 114 ? -5.058 4.304 -10.102 1.00 94.69 114 LEU A C 1
ATOM 915 O O . LEU A 1 114 ? -6.284 4.433 -10.060 1.00 94.69 114 LEU A O 1
ATOM 919 N N . TYR A 1 115 ? -4.461 3.127 -10.296 1.00 95.62 115 TYR A N 1
ATOM 920 C CA . TYR A 1 115 ? -5.177 1.863 -10.409 1.00 95.62 115 TYR A CA 1
ATOM 921 C C . TYR A 1 115 ? -5.965 1.571 -9.126 1.00 95.62 115 TYR A C 1
ATOM 923 O O . TYR A 1 115 ? -7.181 1.385 -9.187 1.00 95.62 115 TYR A O 1
ATOM 931 N N . ILE A 1 116 ? -5.314 1.643 -7.959 1.00 95.12 116 ILE A N 1
ATOM 932 C CA . ILE A 1 116 ? -5.957 1.432 -6.654 1.00 95.12 116 ILE A CA 1
ATOM 933 C C . ILE A 1 116 ? -7.106 2.423 -6.456 1.00 95.12 116 ILE A C 1
ATOM 935 O O . ILE A 1 116 ? -8.223 2.007 -6.142 1.00 95.12 116 ILE A O 1
ATOM 939 N N . LYS A 1 117 ? -6.870 3.722 -6.688 1.00 94.31 117 LYS A N 1
ATOM 940 C CA . LYS A 1 117 ? -7.886 4.777 -6.525 1.00 94.31 117 LYS A CA 1
ATOM 941 C C . LYS A 1 117 ? -9.109 4.570 -7.430 1.00 94.31 117 LYS A C 1
ATOM 943 O O . LYS A 1 117 ? -10.211 4.943 -7.039 1.00 94.31 117 LYS A O 1
ATOM 948 N N . LYS A 1 118 ? -8.934 3.976 -8.617 1.00 95.19 118 LYS A N 1
ATOM 949 C CA . LYS A 1 118 ? -10.029 3.647 -9.551 1.00 95.19 118 LYS A CA 1
ATOM 950 C C . LYS A 1 118 ? -10.686 2.288 -9.292 1.00 95.19 118 LYS A C 1
ATOM 952 O O . LYS A 1 118 ? -11.775 2.045 -9.808 1.00 95.19 118 LYS A O 1
ATOM 957 N N . SER A 1 119 ? -10.041 1.407 -8.532 1.00 94.38 119 SER A N 1
ATOM 958 C CA . SER A 1 119 ? -10.593 0.107 -8.149 1.00 94.38 119 SER A CA 1
ATOM 959 C C . SER A 1 119 ? -11.742 0.253 -7.140 1.00 94.38 119 SER A C 1
ATOM 961 O O . SER A 1 119 ? -11.970 1.320 -6.562 1.00 94.38 119 SER A O 1
ATOM 963 N N . LYS A 1 120 ? -12.431 -0.855 -6.837 1.00 94.06 120 LYS A N 1
ATOM 964 C CA . LYS A 1 120 ? -13.449 -0.890 -5.768 1.00 94.06 120 LYS A CA 1
ATOM 965 C C . LYS A 1 120 ? -12.889 -0.560 -4.371 1.00 94.06 120 LYS A C 1
ATOM 967 O O . LYS A 1 120 ? -13.666 -0.227 -3.476 1.00 94.06 120 LYS A O 1
ATOM 972 N N . TYR A 1 121 ? -11.566 -0.630 -4.198 1.00 93.62 121 TYR A N 1
ATOM 973 C CA . TYR A 1 121 ? -10.850 -0.352 -2.950 1.00 93.62 121 TYR A CA 1
ATOM 974 C C . TYR A 1 121 ? -10.421 1.116 -2.809 1.00 93.62 121 TYR A C 1
ATOM 976 O O . TYR A 1 121 ? -9.884 1.497 -1.773 1.00 93.62 121 TYR A O 1
ATOM 984 N N . GLY A 1 122 ? -10.682 1.974 -3.804 1.00 94.19 122 GLY A N 1
ATOM 985 C CA . GLY A 1 122 ? -10.285 3.386 -3.764 1.00 94.19 122 GLY A CA 1
ATOM 986 C C . GLY A 1 122 ? -10.843 4.159 -2.559 1.00 94.19 122 GLY A C 1
ATOM 987 O O . GLY A 1 122 ? -10.184 5.051 -2.035 1.00 94.19 122 GLY A O 1
ATOM 988 N N . LYS A 1 123 ? -12.022 3.769 -2.056 1.00 93.75 123 LYS A N 1
ATOM 989 C CA . LYS A 1 123 ? -12.647 4.338 -0.844 1.00 93.75 123 LYS A CA 1
ATOM 990 C C . LYS A 1 123 ? -11.889 4.026 0.456 1.00 93.75 123 LYS A C 1
ATOM 992 O O . LYS A 1 123 ? -12.110 4.683 1.474 1.00 93.75 123 LYS A O 1
ATOM 997 N N . ASP A 1 124 ? -11.046 2.998 0.433 1.00 93.75 124 ASP A N 1
ATOM 998 C CA . ASP A 1 124 ? -10.262 2.541 1.577 1.00 93.75 124 ASP A CA 1
ATOM 999 C C . ASP A 1 124 ? -8.853 3.143 1.585 1.00 93.75 124 ASP A C 1
ATOM 1001 O O . ASP A 1 124 ? -8.132 2.964 2.565 1.00 93.75 124 ASP A O 1
ATOM 1005 N N . VAL A 1 125 ? -8.498 3.913 0.547 1.00 95.31 125 VAL A N 1
ATOM 1006 C CA . VAL A 1 125 ? -7.248 4.673 0.470 1.00 95.31 125 VAL A CA 1
ATOM 1007 C C . VAL A 1 125 ? -7.304 5.895 1.384 1.00 95.31 125 VAL A C 1
ATOM 1009 O O . VAL A 1 125 ? -8.253 6.684 1.347 1.00 95.31 125 VAL A O 1
ATOM 1012 N N . LYS A 1 126 ? -6.257 6.066 2.187 1.00 94.81 126 LYS A N 1
ATOM 1013 C CA . LYS A 1 126 ? -5.986 7.232 3.023 1.00 94.81 126 LYS A CA 1
ATOM 1014 C C . LYS A 1 126 ? -4.605 7.774 2.697 1.00 94.81 126 LYS A C 1
ATOM 1016 O O . LYS A 1 126 ? -3.673 7.012 2.454 1.00 94.81 126 LYS A O 1
ATOM 1021 N N . VAL A 1 127 ? -4.526 9.093 2.645 1.00 92.88 127 VAL A N 1
ATOM 1022 C CA . VAL A 1 127 ? -3.333 9.833 2.249 1.00 92.88 127 VAL A CA 1
ATOM 1023 C C . VAL A 1 127 ? -2.997 10.766 3.383 1.00 92.88 127 VAL A C 1
ATOM 1025 O O . VAL A 1 127 ? -3.900 11.421 3.902 1.00 92.88 127 VAL A O 1
ATOM 1028 N N . PHE A 1 128 ? -1.725 10.804 3.739 1.00 93.38 128 PHE A N 1
ATOM 1029 C CA . PHE A 1 128 ? -1.191 11.715 4.737 1.00 93.38 128 PHE A CA 1
ATOM 1030 C C . PHE A 1 128 ? 0.103 12.313 4.203 1.00 93.38 128 PHE A C 1
ATOM 1032 O O . PHE A 1 128 ? 0.756 11.721 3.341 1.00 93.38 128 PHE A O 1
ATOM 1039 N N . GLU A 1 129 ? 0.495 13.470 4.720 1.00 91.50 129 GLU A N 1
ATOM 1040 C CA . GLU A 1 129 ? 1.741 14.101 4.283 1.00 91.50 129 GLU A CA 1
ATOM 1041 C C . GLU A 1 129 ? 2.951 13.257 4.717 1.00 91.50 129 GLU A C 1
ATOM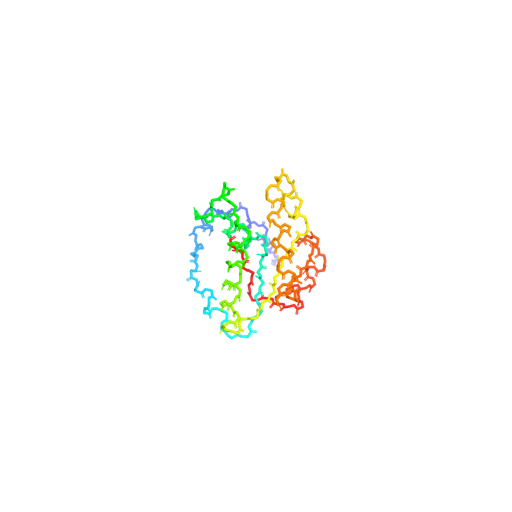 1043 O O . GLU A 1 129 ? 3.825 12.922 3.915 1.00 91.50 129 GLU A O 1
ATOM 1048 N N . SER A 1 130 ? 2.973 12.864 5.995 1.00 88.12 130 SER A N 1
ATOM 1049 C CA . SER A 1 130 ? 4.079 12.137 6.617 1.00 88.12 130 SER A CA 1
ATOM 1050 C C . SER A 1 130 ? 3.624 11.297 7.817 1.00 88.12 130 SER A C 1
ATOM 1052 O O . SER A 1 130 ? 2.542 11.531 8.360 1.00 88.12 130 SER A O 1
ATOM 1054 N N . PRO A 1 131 ? 4.465 10.377 8.322 1.00 85.62 131 PRO A N 1
ATOM 1055 C CA . PRO A 1 131 ? 4.199 9.656 9.571 1.00 85.62 131 PRO A CA 1
ATOM 1056 C C . PRO A 1 131 ? 4.113 10.551 10.819 1.00 85.62 131 PRO A C 1
ATOM 1058 O O . PRO A 1 131 ? 3.719 10.076 11.883 1.00 85.62 131 PRO A O 1
ATOM 1061 N N . PHE A 1 132 ? 4.498 11.826 10.712 1.00 86.88 132 PHE A N 1
ATOM 1062 C CA . PHE A 1 132 ? 4.425 12.818 11.789 1.00 86.88 132 PHE A CA 1
ATOM 1063 C C . PHE A 1 132 ? 3.239 13.778 11.627 1.00 86.88 132 PHE A C 1
ATOM 1065 O O . PHE A 1 132 ? 3.071 14.687 12.440 1.00 86.88 132 PHE A O 1
ATOM 1072 N N . ASP A 1 133 ? 2.419 13.585 10.591 1.00 88.75 133 ASP A N 1
ATOM 1073 C CA . ASP A 1 133 ? 1.223 14.378 10.340 1.00 88.75 133 ASP A CA 1
ATOM 1074 C C . ASP A 1 133 ? 0.223 14.228 11.501 1.00 88.75 133 ASP A C 1
ATOM 1076 O O . ASP A 1 133 ? -0.120 13.129 11.946 1.00 88.75 133 ASP A O 1
ATOM 1080 N N . SER A 1 134 ? -0.269 15.356 12.008 1.00 91.62 134 SER A N 1
ATOM 1081 C CA . SER A 1 134 ? -1.289 15.369 13.055 1.00 91.62 134 SER A CA 1
ATOM 1082 C C . SER A 1 134 ? -2.589 14.673 12.631 1.00 91.62 134 SER A C 1
ATOM 1084 O O . SER A 1 134 ? -3.254 14.064 13.473 1.00 91.62 134 SER A O 1
ATOM 1086 N N . GLU A 1 135 ? -2.938 14.708 11.339 1.00 93.56 135 GLU A N 1
ATOM 1087 C CA . GLU A 1 135 ? -4.101 13.999 10.803 1.00 93.56 135 GLU A CA 1
ATOM 1088 C C . GLU A 1 135 ? -3.897 12.488 10.825 1.00 93.56 135 GLU A C 1
ATOM 1090 O O . GLU A 1 135 ? -4.827 11.751 11.155 1.00 93.56 135 GLU A O 1
ATOM 1095 N N . TRP A 1 136 ? -2.676 12.027 10.555 1.00 92.06 136 TRP A N 1
ATOM 1096 C CA . TRP A 1 136 ? -2.301 10.625 10.691 1.00 92.06 136 TRP A CA 1
ATOM 1097 C C . TRP A 1 136 ? -2.423 10.151 12.141 1.00 92.06 136 TRP A C 1
ATOM 1099 O O . TRP A 1 136 ? -3.067 9.137 12.411 1.00 92.06 136 TRP A O 1
ATOM 1109 N N . ILE A 1 137 ? -1.872 10.912 13.091 1.00 89.56 137 ILE A N 1
ATOM 1110 C CA . ILE A 1 137 ? -1.939 10.574 14.522 1.00 89.56 137 ILE A CA 1
ATOM 1111 C C . ILE A 1 137 ? -3.399 10.503 14.985 1.00 89.56 137 ILE A C 1
ATOM 1113 O O . ILE A 1 137 ? -3.796 9.566 15.682 1.00 89.56 137 ILE A O 1
ATOM 1117 N N . LYS A 1 138 ? -4.223 11.467 14.564 1.00 91.44 138 LYS A N 1
ATOM 1118 C CA . LYS A 1 138 ? -5.657 11.462 14.858 1.00 91.44 138 LYS A CA 1
ATOM 1119 C C . LYS A 1 138 ? -6.356 10.257 14.230 1.00 91.44 138 LYS A C 1
ATOM 1121 O O . LYS A 1 138 ? -7.122 9.579 14.905 1.00 91.44 138 LYS A O 1
ATOM 1126 N N . PHE A 1 139 ? -6.064 9.959 12.969 1.00 91.00 139 PHE A N 1
ATOM 1127 C CA . PHE A 1 139 ? -6.627 8.813 12.267 1.00 91.00 139 PHE A CA 1
ATOM 1128 C C . PHE A 1 139 ? -6.303 7.487 12.966 1.00 91.00 139 PHE A C 1
ATOM 1130 O O . PHE A 1 139 ? -7.191 6.653 13.123 1.00 91.00 139 PHE A O 1
ATOM 1137 N N . LEU A 1 140 ? -5.067 7.309 13.441 1.00 87.62 140 LEU A N 1
ATOM 1138 C CA . LEU A 1 140 ? -4.683 6.142 14.238 1.00 87.62 140 LEU A CA 1
ATOM 1139 C C . LEU A 1 140 ? -5.494 6.029 15.528 1.00 87.62 140 LEU A C 1
ATOM 1141 O O . LEU A 1 140 ? -5.913 4.931 15.888 1.00 87.62 140 LEU A O 1
ATOM 1145 N N . SER A 1 141 ? -5.741 7.154 16.200 1.00 86.69 141 SER A N 1
ATOM 1146 C CA . SER A 1 141 ? -6.577 7.188 17.401 1.00 86.69 141 SER A CA 1
ATOM 1147 C C . SER A 1 141 ? -8.050 6.885 17.112 1.00 86.69 141 SER A C 1
ATOM 1149 O O . SER A 1 141 ? -8.716 6.313 17.968 1.00 86.69 141 SER A O 1
ATOM 1151 N N . ASP A 1 142 ? -8.564 7.279 15.946 1.00 86.81 142 ASP A N 1
ATOM 1152 C CA . ASP A 1 142 ? -9.968 7.079 15.569 1.00 86.81 142 ASP A CA 1
ATOM 1153 C C . ASP A 1 142 ? -10.237 5.646 15.088 1.00 86.81 142 ASP A C 1
ATOM 1155 O O . ASP A 1 142 ? -11.301 5.081 15.342 1.00 86.81 142 ASP A O 1
ATOM 1159 N N . VAL A 1 143 ? -9.287 5.062 14.353 1.00 83.88 143 VAL A N 1
ATOM 1160 C CA . VAL A 1 143 ? -9.416 3.718 13.776 1.00 83.88 143 VAL A CA 1
ATOM 1161 C C . VAL A 1 143 ? -8.974 2.638 14.757 1.00 83.88 143 VAL A C 1
ATOM 1163 O O . VAL A 1 143 ? -9.519 1.536 14.699 1.00 83.88 143 VAL A O 1
ATOM 1166 N N . THR A 1 144 ? -8.016 2.944 15.644 1.00 83.81 144 THR A N 1
ATOM 1167 C CA . THR A 1 144 ? -7.360 1.987 16.556 1.00 83.81 144 THR A CA 1
ATOM 1168 C C . THR A 1 144 ? -7.065 0.660 15.855 1.00 83.81 144 THR A C 1
ATOM 1170 O O . THR A 1 144 ? -7.682 -0.357 16.173 1.00 83.81 144 THR A O 1
ATOM 1173 N N . PRO A 1 145 ? -6.189 0.677 14.832 1.00 80.94 145 PRO A N 1
ATOM 1174 C CA . PRO A 1 145 ? -5.888 -0.515 14.058 1.00 80.94 145 PRO A CA 1
ATOM 1175 C C . PRO A 1 145 ? -5.218 -1.569 14.935 1.00 80.94 145 PRO A C 1
ATOM 1177 O O . PRO A 1 145 ? -4.400 -1.243 15.796 1.00 80.94 145 PRO A O 1
ATOM 1180 N N . SER A 1 146 ? -5.504 -2.834 14.659 1.00 75.19 146 SER A N 1
ATOM 1181 C CA . SER A 1 146 ? -4.933 -3.940 15.433 1.00 75.19 146 SER A CA 1
ATOM 1182 C C . SER A 1 146 ? -3.460 -4.163 15.149 1.00 75.19 146 SER A C 1
ATOM 1184 O O . SER A 1 146 ? -2.677 -4.424 16.058 1.00 75.19 146 SER A O 1
ATOM 1186 N N . PHE A 1 147 ? -3.061 -4.0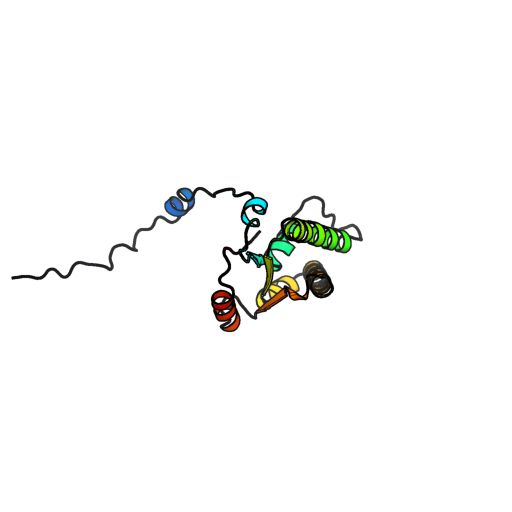02 13.889 1.00 74.06 147 PHE A N 1
ATOM 1187 C CA . PHE A 1 147 ? -1.665 -3.872 13.498 1.00 74.06 147 PHE A CA 1
ATOM 1188 C C . PHE A 1 147 ? -1.533 -3.173 12.145 1.00 74.06 147 PHE A C 1
ATOM 1190 O O . PHE A 1 147 ? -2.491 -3.038 11.375 1.00 74.06 147 PHE A O 1
ATOM 1197 N N . MET A 1 148 ? -0.308 -2.731 11.862 1.00 79.88 148 MET A N 1
ATOM 1198 C CA . MET A 1 148 ? 0.098 -2.229 10.554 1.00 79.88 148 MET A CA 1
ATOM 1199 C C . MET A 1 148 ? 0.895 -3.304 9.826 1.00 79.88 148 MET A C 1
ATOM 1201 O O . MET A 1 148 ? 1.850 -3.857 10.371 1.00 79.88 148 MET A O 1
ATOM 1205 N N . VAL A 1 149 ? 0.497 -3.588 8.593 1.00 72.75 149 VAL A N 1
ATOM 1206 C CA . VAL A 1 149 ? 1.201 -4.494 7.694 1.00 72.75 149 VAL A CA 1
ATOM 1207 C C . VAL A 1 149 ? 2.192 -3.684 6.881 1.00 72.75 149 VAL A C 1
ATOM 1209 O O . VAL A 1 149 ? 1.805 -2.905 6.005 1.00 72.75 149 VAL A O 1
ATOM 1212 N N . ASN A 1 150 ? 3.464 -3.909 7.186 1.00 68.56 150 ASN A N 1
ATOM 1213 C CA . ASN A 1 150 ? 4.594 -3.495 6.374 1.00 68.56 150 ASN A CA 1
ATOM 1214 C C . ASN A 1 150 ? 5.203 -4.777 5.802 1.00 68.56 150 ASN A C 1
ATOM 1216 O O . ASN A 1 150 ? 5.561 -5.671 6.570 1.00 68.56 150 ASN A O 1
ATOM 1220 N N . PHE A 1 151 ? 5.211 -4.877 4.476 1.00 53.28 151 PHE A N 1
ATOM 1221 C CA . PHE A 1 151 ? 5.887 -5.940 3.736 1.00 53.28 151 PHE A CA 1
ATOM 1222 C C . PHE A 1 151 ? 7.376 -5.621 3.620 1.00 53.28 151 PHE A C 1
ATOM 1224 O O . PHE A 1 151 ? 7.685 -4.415 3.448 1.00 53.28 151 PHE A O 1
#

Foldseek 3Di:
DDDDPDDPPPPPPDDPVVVVVVVDDPPPDPVLVVQADDFEEEEEPLLLLVVLVPDPPDDPVDPDSLVVSLVVVCVVVVSSVVNVGHYAYEYAPVVLVVQVVDDVSNVSSVSSLVSCCPDPNVVRYDYYNDPPGPVNVVVCVVRVGPYYDRD

Radius of gyration: 20.54 Å; chains: 1; bounding box: 37×32×82 Å

Organism: NCBI:txid227884

pLDDT: mean 79.94, std 15.49, range [37.62, 95.62]

InterPro domains:
  IPR052431 SKI2 subfamily ATP-dependent RNA helicases [PTHR44533] (10-149)
  IPR055124 ATP-dependent RNA helicase DDX60, PIN-like domain [PF23002] (29-149)

Secondary structure (DSSP, 8-state):
-------SSSTTTT--HHHHHHHS------HHHHTSSSPEEEEEHHHHHHHHHHSTT--TTSTTHHHHHHHHHHHHHHHHHHTT-EEEEEEEHHHHHHHTTSHHHHHHHHHHHHHHHHSTTGGGEEEES-TT-HHHHHHHHHH--S-EE--

Sequence (151 aa):
MSSASSNATSDIENVNLHELATSITPVRANIMSEFADVEIFMISIDSLFLELLAHEYHNFDLGGQTLVLATQFERFVGALDKVNGKFKLVYFEQLYELYQEESMLSYLFSFFLLYIKKSKYGKDVKVFESPFDSEWIKFLSDVTPSFMVNF